Protein AF-A0A6A8G0G3-F1 (afdb_monomer_lite)

Sequence (56 aa):
IQNFDLYKKFPKDSKIKVIMKDGGYYTFELNKKLQTNRMSDVIDGRNIEKIEANIR

Organism: Staphylococcus aureus (NCBI:txid1280)

Structure (mmCIF, N/CA/C/O backbone):
data_AF-A0A6A8G0G3-F1
#
_entry.id   AF-A0A6A8G0G3-F1
#
loop_
_atom_site.group_PDB
_atom_site.id
_atom_site.type_symbol
_atom_site.label_atom_id
_atom_site.label_alt_id
_atom_site.label_comp_id
_atom_site.label_asym_id
_atom_site.label_entity_id
_atom_site.label_seq_id
_atom_site.pdbx_PDB_ins_code
_atom_site.Cartn_x
_atom_site.Cartn_y
_atom_site.Cartn_z
_atom_site.occupancy
_atom_site.B_iso_or_equiv
_atom_site.auth_seq_id
_atom_site.auth_comp_id
_atom_site.auth_asym_id
_atom_site.auth_atom_id
_atom_site.pdbx_PDB_model_num
ATOM 1 N N . ILE A 1 1 ? -10.986 -3.440 3.099 1.00 93.88 1 ILE A N 1
ATOM 2 C CA . ILE A 1 1 ? -12.246 -2.876 3.649 1.00 93.88 1 ILE A CA 1
ATOM 3 C C . ILE A 1 1 ? -13.356 -3.910 3.538 1.00 93.88 1 ILE A C 1
ATOM 5 O O . ILE A 1 1 ? -13.676 -4.504 4.551 1.00 93.88 1 ILE A O 1
ATOM 9 N N . GLN A 1 2 ? -13.849 -4.210 2.332 1.00 97.25 2 GLN A N 1
ATOM 10 C CA . GLN A 1 2 ? -14.988 -5.118 2.120 1.00 97.25 2 GLN A CA 1
ATOM 11 C C . GLN A 1 2 ? -14.809 -6.528 2.715 1.00 97.25 2 GLN A C 1
ATOM 13 O O . GLN A 1 2 ? -15.718 -7.017 3.371 1.00 97.25 2 GLN A O 1
ATOM 18 N N . ASN A 1 3 ? -13.636 -7.147 2.535 1.00 97.75 3 ASN A N 1
ATOM 19 C CA . ASN A 1 3 ? -13.435 -8.570 2.861 1.00 97.75 3 ASN A CA 1
ATOM 20 C C . ASN A 1 3 ? -12.616 -8.832 4.140 1.00 97.75 3 ASN A C 1
ATOM 22 O O . ASN A 1 3 ? -12.510 -9.972 4.568 1.00 97.75 3 ASN A O 1
ATOM 26 N N . PHE A 1 4 ? -12.001 -7.799 4.723 1.00 96.94 4 PHE A N 1
ATOM 27 C CA . PHE A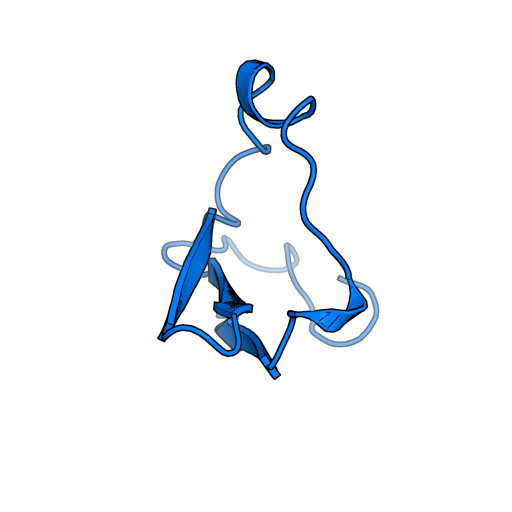 1 4 ? -11.028 -7.934 5.824 1.00 96.94 4 PHE A CA 1
ATOM 28 C C . PHE A 1 4 ? -11.247 -6.904 6.936 1.00 96.94 4 PHE A C 1
ATOM 30 O O . PHE A 1 4 ? -10.312 -6.560 7.650 1.00 96.94 4 PHE A O 1
ATOM 37 N N . ASP A 1 5 ? -12.445 -6.319 7.022 1.00 96.94 5 ASP A N 1
ATOM 38 C CA . ASP A 1 5 ? -12.850 -5.422 8.113 1.00 96.94 5 ASP A CA 1
ATOM 39 C C . ASP A 1 5 ? -11.949 -4.198 8.367 1.00 96.94 5 ASP A C 1
ATOM 41 O O . ASP A 1 5 ? -12.051 -3.540 9.403 1.00 96.94 5 ASP A O 1
ATOM 45 N N . LEU A 1 6 ? -11.099 -3.833 7.401 1.00 97.25 6 LEU A N 1
ATOM 46 C CA . LEU A 1 6 ? -10.269 -2.633 7.482 1.00 97.25 6 LEU A CA 1
ATOM 47 C C . LEU A 1 6 ? -11.151 -1.406 7.763 1.00 97.25 6 LEU A C 1
ATOM 49 O O . LEU A 1 6 ? -12.115 -1.168 7.036 1.00 97.25 6 LEU A O 1
ATOM 53 N N . TYR A 1 7 ? -10.774 -0.641 8.791 1.00 97.19 7 TYR A N 1
ATOM 54 C CA . TYR A 1 7 ? -11.494 0.508 9.362 1.00 97.19 7 TYR A CA 1
ATOM 55 C C . TYR A 1 7 ? -12.726 0.202 10.223 1.00 97.19 7 TYR A C 1
ATOM 57 O O . TYR A 1 7 ? -13.258 1.130 10.828 1.00 97.19 7 TYR A O 1
ATOM 65 N N . LYS A 1 8 ? -13.126 -1.066 10.408 1.00 97.31 8 LYS A N 1
ATOM 66 C CA . LYS A 1 8 ? -14.042 -1.425 11.513 1.00 97.31 8 LYS A CA 1
ATOM 67 C C . LYS A 1 8 ? -13.361 -1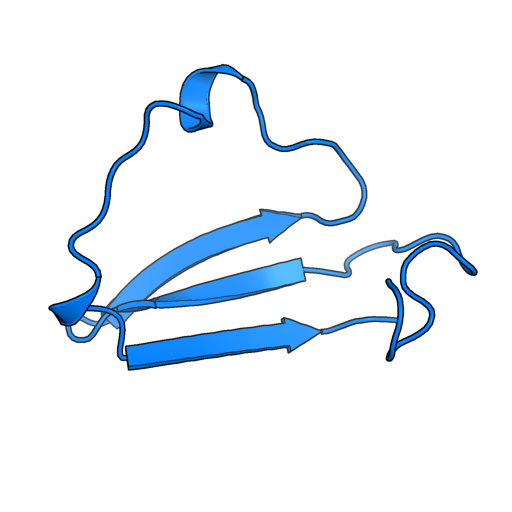.314 12.884 1.00 97.31 8 LYS A C 1
ATOM 69 O O . LYS A 1 8 ? -14.034 -1.190 13.902 1.00 97.31 8 LYS A O 1
ATOM 74 N N . LYS A 1 9 ? -12.024 -1.340 12.912 1.00 95.81 9 LYS A N 1
ATOM 75 C CA . LYS A 1 9 ? -11.173 -1.011 14.064 1.00 95.81 9 LYS A CA 1
ATOM 76 C C . LYS A 1 9 ? -10.138 0.035 13.660 1.00 95.81 9 LYS A C 1
ATOM 78 O O . LYS A 1 9 ? -9.798 0.158 12.482 1.00 95.81 9 LYS A O 1
ATOM 83 N N . PHE A 1 10 ? -9.607 0.761 14.645 1.00 95.81 10 PHE A N 1
ATOM 84 C CA . PHE A 1 10 ? -8.521 1.704 14.399 1.00 95.81 10 PHE A CA 1
ATOM 85 C C . PHE A 1 10 ? -7.273 0.953 13.882 1.00 95.81 10 PHE A C 1
ATOM 87 O O . PHE A 1 10 ? -6.806 0.027 14.553 1.00 95.81 10 PHE A O 1
ATOM 94 N N . PRO A 1 11 ? -6.718 1.339 12.719 1.00 95.69 11 PRO A N 1
ATOM 95 C CA . PRO A 1 11 ? -5.716 0.553 11.992 1.00 95.69 11 PRO A CA 1
ATOM 96 C C . PRO A 1 11 ? -4.325 0.511 12.651 1.00 95.69 11 PRO A C 1
ATOM 98 O O . PRO A 1 11 ? -3.561 -0.405 12.359 1.00 95.69 11 PRO A O 1
ATOM 101 N N . LYS A 1 12 ? -3.980 1.446 13.550 1.00 96.12 12 LYS A N 1
ATOM 102 C CA . LYS A 1 12 ? -2.651 1.538 14.199 1.00 96.12 12 LYS A CA 1
ATOM 103 C C . LYS A 1 12 ? -1.498 1.479 13.182 1.00 96.12 12 LYS A C 1
ATOM 105 O O . LYS A 1 12 ? -1.422 2.360 12.334 1.00 96.12 12 LYS A O 1
ATOM 110 N N . ASP A 1 13 ? -0.658 0.446 13.239 1.00 96.88 13 ASP A N 1
ATOM 111 C CA . ASP A 1 13 ? 0.518 0.256 12.377 1.00 96.88 13 ASP A CA 1
ATOM 112 C C . ASP A 1 13 ? 0.222 -0.607 11.138 1.00 96.88 13 ASP A C 1
ATOM 114 O O . ASP A 1 13 ? 1.141 -1.103 10.479 1.00 96.88 13 ASP A O 1
ATOM 118 N N . SER A 1 14 ? -1.063 -0.821 10.824 1.00 98.25 14 SER A N 1
ATOM 119 C CA . SER A 1 14 ? -1.472 -1.556 9.625 1.00 98.25 14 SER A CA 1
ATOM 120 C C . SER A 1 14 ? -0.923 -0.872 8.374 1.00 98.25 14 SER A C 1
ATOM 122 O O . SER A 1 14 ? -1.012 0.351 8.219 1.00 98.25 14 SER A O 1
ATOM 124 N N . LYS A 1 15 ? -0.372 -1.671 7.462 1.00 98.44 15 LYS A N 1
ATOM 125 C CA . LYS A 1 15 ? 0.326 -1.189 6.269 1.00 98.44 15 LYS A CA 1
ATOM 126 C C . LYS A 1 15 ? 0.170 -2.149 5.101 1.00 98.44 15 LYS A C 1
ATOM 128 O O . LYS A 1 15 ? 0.060 -3.361 5.293 1.00 98.44 15 LYS A O 1
ATOM 133 N N . ILE A 1 16 ? 0.207 -1.590 3.897 1.00 98.62 16 ILE A N 1
ATOM 134 C CA . ILE A 1 16 ? 0.392 -2.340 2.653 1.00 98.62 16 ILE A CA 1
ATOM 135 C C . ILE A 1 16 ? 1.818 -2.091 2.167 1.00 98.62 16 ILE A C 1
ATOM 137 O O . ILE A 1 16 ? 2.278 -0.946 2.162 1.00 98.62 16 ILE A O 1
ATOM 141 N N . LYS A 1 17 ? 2.507 -3.155 1.758 1.00 98.56 17 LYS A N 1
ATOM 142 C CA . LYS A 1 17 ? 3.833 -3.104 1.147 1.00 98.56 17 LYS A CA 1
ATOM 143 C C . LYS A 1 17 ? 3.759 -3.687 -0.261 1.00 98.56 17 LYS A C 1
ATOM 145 O O . LYS A 1 17 ? 3.373 -4.840 -0.433 1.00 98.56 17 LYS A O 1
ATOM 150 N N . VAL A 1 18 ? 4.133 -2.893 -1.257 1.00 98.56 18 VAL A N 1
ATOM 151 C CA . VAL A 1 18 ? 4.326 -3.348 -2.641 1.00 98.56 18 VAL A CA 1
ATOM 152 C C . VAL A 1 18 ? 5.814 -3.589 -2.824 1.00 98.56 18 VAL A C 1
ATOM 154 O O . VAL A 1 18 ? 6.599 -2.660 -2.649 1.00 98.56 18 VAL A O 1
ATOM 157 N N . ILE A 1 19 ? 6.201 -4.828 -3.109 1.00 98.69 19 ILE A N 1
ATOM 158 C CA . ILE A 1 19 ? 7.596 -5.245 -3.275 1.00 98.69 19 ILE A CA 1
ATOM 159 C C . ILE A 1 19 ? 7.844 -5.470 -4.764 1.00 98.69 19 ILE A C 1
ATOM 161 O O . ILE A 1 19 ? 7.062 -6.147 -5.435 1.00 98.69 19 ILE A O 1
ATOM 165 N N . MET A 1 20 ? 8.922 -4.884 -5.264 1.00 98.56 20 MET A N 1
ATOM 166 C CA . MET A 1 20 ? 9.338 -4.929 -6.659 1.00 98.56 20 MET A CA 1
ATOM 167 C C . MET A 1 20 ? 10.339 -6.067 -6.887 1.00 98.56 20 MET A C 1
ATOM 169 O O . MET A 1 20 ? 11.001 -6.527 -5.954 1.00 98.56 20 MET A O 1
ATOM 173 N N . LYS A 1 21 ? 10.477 -6.504 -8.140 1.00 98.50 21 LYS A N 1
ATOM 174 C CA . LYS A 1 21 ? 11.410 -7.569 -8.552 1.00 98.50 21 LYS A CA 1
ATOM 175 C C . LYS A 1 21 ? 12.878 -7.243 -8.285 1.00 98.50 21 LYS A C 1
ATOM 177 O O . LYS A 1 21 ? 13.672 -8.150 -8.072 1.00 98.50 21 LYS A O 1
ATOM 182 N N . ASP A 1 22 ? 13.232 -5.961 -8.277 1.00 97.75 22 ASP A N 1
ATOM 183 C CA . ASP A 1 22 ? 14.579 -5.473 -7.958 1.00 97.75 22 ASP A CA 1
ATOM 184 C C . ASP A 1 22 ? 14.852 -5.376 -6.441 1.00 97.75 22 ASP A C 1
ATOM 186 O O . ASP A 1 22 ? 15.932 -4.956 -6.029 1.00 97.75 22 ASP A O 1
ATOM 190 N N . GLY A 1 23 ? 13.887 -5.761 -5.597 1.00 97.06 23 GLY A N 1
ATOM 191 C CA . GLY A 1 23 ? 13.968 -5.669 -4.138 1.00 97.06 23 GLY A CA 1
ATOM 192 C C . GLY A 1 23 ? 13.542 -4.313 -3.561 1.00 97.06 23 GLY A C 1
ATOM 193 O O . GLY A 1 23 ? 13.383 -4.198 -2.340 1.00 97.06 23 GLY A O 1
ATOM 194 N N . GLY A 1 24 ? 13.299 -3.305 -4.407 1.00 98.00 24 GLY A N 1
ATOM 195 C CA . GLY A 1 24 ? 12.693 -2.036 -4.012 1.00 98.00 24 GLY A CA 1
ATOM 196 C C . GLY A 1 24 ? 11.274 -2.225 -3.471 1.00 98.00 24 GLY A C 1
ATOM 197 O O . GLY A 1 24 ? 10.620 -3.244 -3.706 1.00 98.00 24 GLY A O 1
ATOM 198 N N . TYR A 1 25 ? 10.770 -1.256 -2.705 1.00 98.19 25 TYR A N 1
ATOM 199 C CA . TYR A 1 25 ? 9.408 -1.343 -2.183 1.00 98.19 25 TYR A CA 1
ATOM 200 C C . TYR A 1 25 ? 8.750 0.009 -1.920 1.00 98.19 25 TYR A C 1
ATOM 202 O O . TYR A 1 25 ? 9.407 1.007 -1.630 1.00 98.19 25 TYR A O 1
ATOM 210 N N . TYR A 1 26 ? 7.418 -0.011 -1.928 1.00 98.19 26 TYR A N 1
ATOM 211 C CA . TYR A 1 26 ? 6.552 1.108 -1.572 1.00 98.19 26 TYR A CA 1
ATOM 212 C C . TYR A 1 26 ? 5.697 0.733 -0.365 1.00 98.19 26 TYR A C 1
ATOM 214 O O . TYR A 1 26 ? 5.143 -0.365 -0.305 1.00 98.19 26 TYR A O 1
ATOM 222 N N . THR A 1 27 ? 5.561 1.658 0.586 1.00 98.12 27 THR A N 1
ATOM 223 C CA . THR A 1 27 ? 4.741 1.464 1.791 1.00 98.12 27 THR A CA 1
ATOM 224 C C . THR A 1 27 ? 3.552 2.421 1.799 1.00 98.12 27 THR A C 1
ATOM 226 O O . THR A 1 27 ? 3.687 3.614 1.498 1.00 98.12 27 THR A O 1
ATOM 229 N N . PHE A 1 28 ? 2.394 1.897 2.194 1.00 98.31 28 PHE A N 1
ATOM 230 C CA . PHE A 1 28 ? 1.165 2.641 2.442 1.00 98.31 28 PHE A CA 1
ATOM 231 C C . PHE A 1 28 ? 0.732 2.425 3.890 1.00 98.31 28 PHE A C 1
ATOM 233 O O . PHE A 1 28 ? 0.315 1.328 4.262 1.00 98.31 28 PHE A O 1
ATOM 240 N N . GLU A 1 29 ? 0.852 3.463 4.714 1.00 98.25 29 GLU A N 1
ATOM 241 C CA . GLU A 1 29 ? 0.334 3.456 6.083 1.00 98.25 29 GLU A CA 1
ATOM 242 C C . GLU A 1 29 ? -1.188 3.600 6.048 1.00 98.25 29 GLU A C 1
ATOM 244 O O . GLU A 1 29 ? -1.708 4.561 5.483 1.00 98.25 29 GLU A O 1
ATOM 249 N N . LEU A 1 30 ? -1.914 2.658 6.652 1.00 98.19 30 LEU A N 1
ATOM 250 C CA . LEU A 1 30 ? -3.377 2.635 6.570 1.00 98.19 30 LEU A CA 1
ATOM 251 C C . LEU A 1 30 ? -4.053 3.533 7.610 1.00 98.19 30 LEU A C 1
ATOM 253 O O . LEU A 1 30 ? -5.266 3.694 7.563 1.00 98.19 30 LEU A O 1
ATOM 257 N N . ASN A 1 31 ? -3.300 4.132 8.533 1.00 97.62 31 ASN A N 1
ATOM 258 C CA . ASN A 1 31 ? -3.812 5.058 9.550 1.00 97.62 31 ASN A CA 1
ATOM 259 C C . ASN A 1 31 ? -4.007 6.500 9.060 1.00 97.62 31 ASN A C 1
ATOM 261 O O . ASN A 1 31 ? -4.542 7.328 9.796 1.00 97.62 31 ASN A O 1
ATOM 265 N N . LYS A 1 32 ? -3.610 6.796 7.822 1.00 97.56 32 LYS A N 1
ATOM 266 C CA . LYS A 1 32 ? -3.754 8.101 7.180 1.00 97.56 32 LYS A CA 1
ATOM 267 C C . LYS A 1 32 ? -4.025 7.922 5.691 1.00 97.56 32 LYS A C 1
ATOM 269 O O . LYS A 1 32 ? -3.833 6.847 5.131 1.00 97.56 32 LYS A O 1
ATOM 274 N N . LYS A 1 33 ? -4.496 8.984 5.038 1.00 98.06 33 LYS A N 1
ATOM 275 C CA . LYS A 1 33 ? -4.597 9.006 3.573 1.00 98.06 33 LYS A CA 1
ATOM 276 C C . LYS A 1 33 ? -3.194 8.982 2.962 1.00 98.06 33 LYS A C 1
ATOM 278 O O . LYS A 1 33 ? -2.253 9.505 3.560 1.00 98.06 33 LYS A O 1
ATOM 283 N N . LEU A 1 34 ? -3.078 8.430 1.752 1.00 97.56 34 LEU A N 1
ATOM 284 C CA . LEU A 1 34 ? -1.871 8.584 0.940 1.00 97.56 34 LEU A CA 1
ATOM 285 C C . LEU A 1 34 ? -1.540 10.077 0.812 1.00 97.56 34 LEU A C 1
ATOM 287 O O . LEU A 1 34 ? -2.432 10.891 0.562 1.00 97.56 34 LEU A O 1
ATOM 291 N N . GLN A 1 35 ? -0.274 10.432 1.014 1.00 96.88 35 GLN A N 1
ATOM 292 C CA . GLN A 1 35 ? 0.181 11.809 0.880 1.00 96.88 35 GLN A CA 1
ATOM 293 C C . GLN A 1 35 ? -0.042 12.292 -0.562 1.00 96.88 35 GLN A C 1
ATOM 295 O O . GLN A 1 3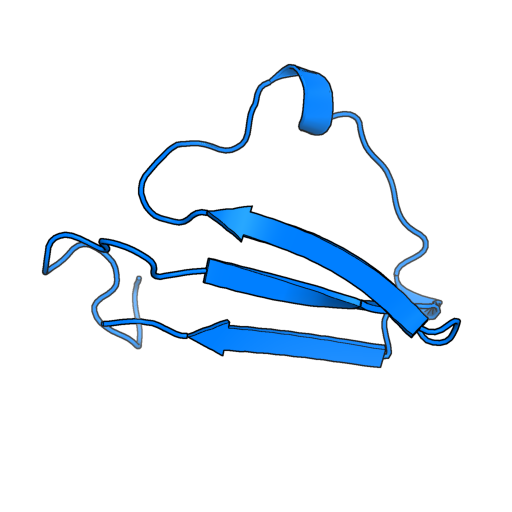5 ? 0.271 11.576 -1.510 1.00 96.88 35 GLN A O 1
ATOM 300 N N . THR A 1 36 ? -0.592 13.495 -0.740 1.00 97.00 36 THR A N 1
ATOM 301 C CA . THR A 1 36 ? -1.001 14.020 -2.059 1.00 97.00 36 THR A CA 1
ATOM 302 C C . THR A 1 36 ? 0.151 14.094 -3.055 1.00 97.00 36 THR A C 1
ATOM 304 O O . THR A 1 36 ? -0.036 13.792 -4.228 1.00 97.00 36 THR A O 1
ATOM 307 N N . ASN A 1 37 ? 1.357 14.414 -2.587 1.00 95.19 37 ASN A N 1
ATOM 308 C CA . ASN A 1 37 ? 2.566 14.443 -3.408 1.00 95.19 37 ASN A CA 1
ATOM 309 C C . ASN A 1 37 ? 2.969 13.069 -3.971 1.00 95.19 37 ASN A C 1
ATOM 311 O O . ASN A 1 37 ? 3.697 13.029 -4.952 1.00 95.19 37 ASN A O 1
ATOM 315 N N . ARG A 1 38 ? 2.489 11.966 -3.382 1.00 96.38 38 ARG A N 1
ATOM 316 C CA . ARG A 1 38 ? 2.747 10.594 -3.846 1.00 96.38 38 ARG A CA 1
ATOM 317 C C . ARG A 1 38 ? 1.678 10.056 -4.792 1.00 96.38 38 ARG A C 1
ATOM 319 O O . ARG A 1 38 ? 1.821 8.960 -5.318 1.00 96.38 38 ARG A O 1
ATOM 326 N N . MET A 1 39 ? 0.582 10.788 -4.998 1.00 96.50 39 MET A N 1
ATOM 327 C CA . MET A 1 39 ? -0.487 10.350 -5.905 1.00 96.50 39 MET A CA 1
ATOM 328 C C . MET A 1 39 ? -0.083 10.436 -7.381 1.00 96.50 39 MET A C 1
ATOM 330 O O . MET A 1 39 ? -0.732 9.815 -8.216 1.00 96.50 39 MET A O 1
ATOM 334 N N . SER A 1 40 ? 0.985 11.176 -7.687 1.00 97.50 40 SER A N 1
ATOM 335 C CA . SER A 1 40 ? 1.575 11.258 -9.026 1.00 97.50 40 SER A CA 1
ATOM 336 C C . SER A 1 40 ? 2.731 10.276 -9.237 1.00 97.50 40 SER A C 1
ATOM 338 O O . SER A 1 40 ? 3.278 10.228 -10.336 1.00 97.50 40 SER A O 1
ATOM 340 N N . ASP A 1 41 ? 3.120 9.506 -8.212 1.00 96.00 41 ASP A N 1
ATOM 341 C CA . ASP A 1 41 ? 4.156 8.483 -8.348 1.00 96.00 41 ASP A CA 1
ATOM 342 C C . ASP A 1 41 ? 3.637 7.362 -9.263 1.00 96.00 41 ASP A C 1
ATOM 344 O O . ASP A 1 41 ? 2.553 6.816 -9.044 1.00 96.00 41 ASP A O 1
ATOM 348 N N . VAL A 1 42 ? 4.421 6.985 -10.275 1.00 97.00 42 VAL A N 1
ATOM 349 C CA . VAL A 1 42 ? 4.084 5.907 -11.217 1.00 97.00 42 VAL A CA 1
ATOM 350 C C . VAL A 1 42 ? 5.127 4.801 -11.127 1.00 97.00 42 VAL A C 1
ATOM 352 O O . VAL A 1 42 ? 6.323 5.067 -11.024 1.00 97.00 42 VAL A O 1
ATOM 355 N N . ILE A 1 43 ? 4.666 3.551 -11.188 1.00 96.06 43 ILE A N 1
ATOM 356 C CA . ILE A 1 43 ? 5.509 2.351 -11.175 1.00 96.06 43 ILE A CA 1
ATOM 357 C C . ILE A 1 43 ? 5.161 1.452 -12.364 1.00 96.06 43 ILE A C 1
ATOM 359 O O . ILE A 1 43 ? 4.008 1.406 -12.794 1.00 96.06 43 ILE A O 1
ATOM 363 N N . ASP A 1 44 ? 6.139 0.711 -12.890 1.00 97.62 44 ASP A N 1
ATOM 364 C CA . ASP A 1 44 ? 5.871 -0.315 -13.905 1.00 97.62 44 ASP A CA 1
ATOM 365 C C . ASP A 1 44 ? 5.215 -1.537 -13.248 1.00 97.62 44 ASP A C 1
ATOM 367 O O . ASP A 1 44 ? 5.846 -2.260 -12.473 1.00 97.62 44 ASP A O 1
ATOM 371 N N . GLY A 1 45 ? 3.947 -1.789 -13.581 1.00 97.12 45 GLY A N 1
ATOM 372 C CA . GLY A 1 45 ? 3.174 -2.899 -13.021 1.00 97.12 45 GLY A CA 1
ATOM 373 C C . GLY A 1 45 ? 3.775 -4.284 -13.289 1.00 97.12 45 GLY A C 1
ATOM 374 O O . GLY A 1 45 ? 3.574 -5.197 -12.492 1.00 97.12 45 GLY A O 1
ATOM 375 N N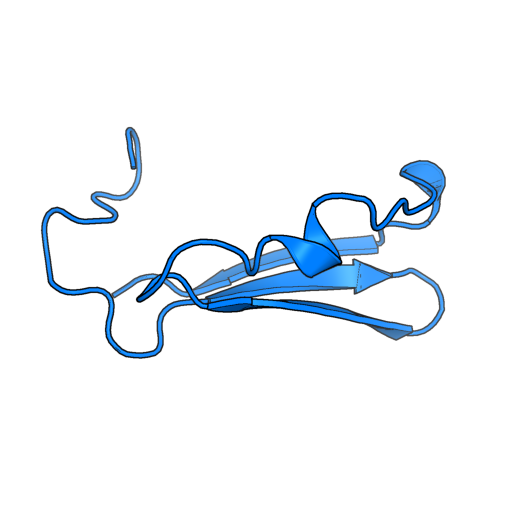 . ARG A 1 46 ? 4.568 -4.451 -14.358 1.00 98.19 46 ARG A N 1
ATOM 376 C CA . ARG A 1 46 ? 5.228 -5.732 -14.690 1.00 98.19 46 ARG A CA 1
ATOM 377 C C . ARG A 1 46 ? 6.386 -6.064 -13.746 1.00 98.19 46 ARG A C 1
ATOM 379 O O . ARG A 1 46 ? 6.805 -7.224 -13.670 1.00 98.19 46 ARG A O 1
ATOM 386 N N . ASN A 1 47 ? 6.889 -5.053 -13.039 1.00 98.50 47 ASN A N 1
ATOM 387 C CA . ASN A 1 47 ? 7.997 -5.170 -12.098 1.00 98.50 47 ASN A CA 1
ATOM 388 C C . ASN A 1 47 ? 7.536 -5.379 -10.653 1.00 98.50 47 ASN A C 1
ATOM 390 O O . ASN A 1 47 ? 8.380 -5.499 -9.769 1.00 98.50 47 ASN A O 1
ATOM 394 N N . ILE A 1 48 ? 6.227 -5.451 -10.399 1.00 98.56 48 ILE A N 1
ATOM 395 C CA . ILE A 1 48 ? 5.704 -5.835 -9.087 1.00 98.56 48 ILE A CA 1
ATOM 396 C C . ILE A 1 48 ? 5.944 -7.335 -8.895 1.00 98.56 48 ILE A C 1
ATOM 398 O O . 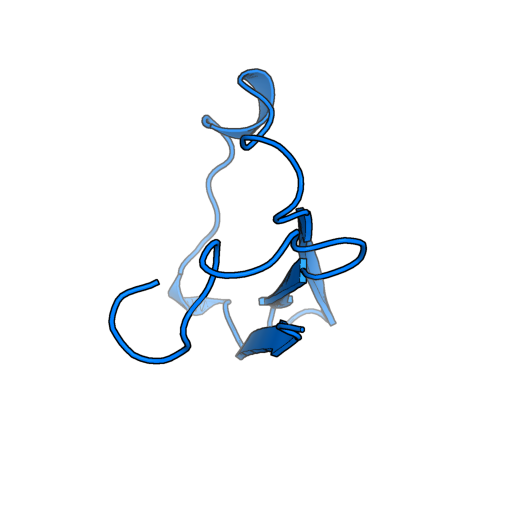ILE A 1 48 ? 5.563 -8.145 -9.739 1.00 98.56 48 ILE A O 1
ATOM 402 N N . GLU A 1 49 ? 6.581 -7.691 -7.783 1.00 98.56 49 GLU A N 1
ATOM 403 C CA . GLU A 1 49 ? 6.821 -9.080 -7.388 1.00 98.56 49 GLU A CA 1
ATOM 404 C C . GLU A 1 49 ? 5.676 -9.593 -6.513 1.00 98.56 49 GLU A C 1
ATOM 406 O O . GLU A 1 49 ? 5.070 -10.625 -6.792 1.00 98.56 49 GLU A O 1
ATOM 411 N N . LYS A 1 50 ? 5.341 -8.850 -5.453 1.00 98.44 50 LYS A N 1
ATOM 412 C CA . LYS A 1 50 ? 4.251 -9.207 -4.538 1.00 98.44 50 LYS A CA 1
ATOM 413 C C . LYS A 1 50 ? 3.696 -8.000 -3.799 1.00 98.44 50 LYS A C 1
ATOM 415 O O . LYS A 1 50 ? 4.353 -6.968 -3.657 1.00 98.44 50 LYS A O 1
ATOM 420 N N . ILE A 1 51 ? 2.479 -8.160 -3.288 1.00 98.50 51 ILE A N 1
ATOM 421 C CA . ILE A 1 51 ? 1.797 -7.172 -2.454 1.00 98.50 51 ILE A CA 1
ATOM 422 C C . ILE A 1 51 ? 1.421 -7.846 -1.137 1.00 98.50 51 ILE A C 1
ATOM 424 O O . ILE A 1 51 ? 0.732 -8.863 -1.126 1.00 98.50 51 ILE A O 1
ATOM 428 N N . GLU A 1 52 ? 1.871 -7.269 -0.028 1.00 98.38 52 GLU A N 1
ATOM 429 C CA . GLU A 1 52 ? 1.609 -7.756 1.326 1.00 98.38 52 GLU A CA 1
ATOM 430 C C . GLU A 1 52 ? 0.760 -6.734 2.085 1.00 98.38 52 GLU A C 1
ATOM 432 O O . GLU A 1 52 ? 0.996 -5.527 1.995 1.00 98.38 52 GLU A O 1
ATOM 437 N N . ALA A 1 53 ? -0.222 -7.205 2.853 1.00 98.25 53 ALA A N 1
ATOM 438 C CA . ALA A 1 53 ? -1.055 -6.363 3.703 1.00 98.25 53 ALA A CA 1
ATOM 439 C C . ALA A 1 53 ? -1.104 -6.940 5.119 1.00 98.25 53 ALA A C 1
ATOM 441 O O . ALA A 1 53 ? -1.576 -8.057 5.327 1.00 98.25 53 ALA A O 1
ATOM 442 N N . ASN A 1 54 ? -0.648 -6.163 6.100 1.00 97.19 54 ASN A N 1
ATOM 443 C CA . ASN A 1 54 ? -0.822 -6.491 7.511 1.00 97.19 54 ASN A CA 1
ATOM 444 C C . ASN A 1 54 ? -1.928 -5.600 8.075 1.00 97.19 54 ASN A C 1
ATOM 446 O O . ASN A 1 54 ? -1.770 -4.379 8.134 1.00 97.19 54 ASN A O 1
ATOM 450 N N . ILE A 1 55 ? -3.048 -6.219 8.451 1.00 95.75 55 ILE A N 1
ATOM 451 C CA . ILE A 1 55 ? -4.257 -5.555 8.951 1.00 95.75 55 ILE A CA 1
ATOM 452 C C . ILE A 1 55 ? -4.529 -6.052 10.376 1.00 95.75 55 ILE A C 1
ATOM 454 O O . ILE A 1 55 ? -4.375 -7.242 10.651 1.00 95.75 55 ILE A O 1
ATOM 458 N N . ARG A 1 56 ? -4.896 -5.132 11.273 1.00 88.31 56 ARG A N 1
ATOM 459 C CA . ARG A 1 56 ? -5.280 -5.401 12.668 1.00 88.31 56 ARG A CA 1
ATOM 460 C C . ARG A 1 56 ? -6.777 -5.673 12.837 1.00 88.31 56 ARG A C 1
ATOM 462 O O . ARG A 1 56 ? -7.574 -4.983 12.168 1.00 88.31 56 ARG A O 1
#

Radius of gyration: 12.52 Å; chains: 1; bounding box: 30×24×29 Å

InterPro domains:
  IPR006123 Staphylococcal/Streptococcal toxin, beta-grasp domain [PF02876] (1-55)
  I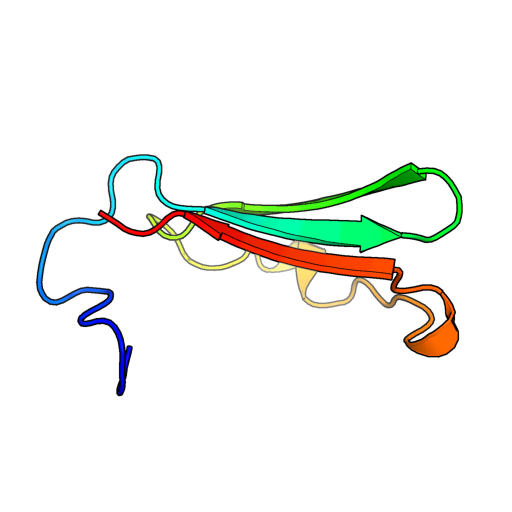PR016091 Superantigen toxin, C-terminal [SSF54334] (1-55)

pLDDT: mean 97.28, std 1.6, range [88.31, 98.69]

Foldseek 3Di:
DVPACQPVDQFVQKWKWFAFQVRDIDIDGSNDDDDPVCVPPDDDPVRTPDMDTDGD

Secondary structure (DSSP, 8-state):
-TTT-BTTB--TT-EEEEEETTS-EEEEETTSPPPGGGTT----GGGEEEEEEE--